Protein AF-A0A4Y2KF18-F1 (afdb_monomer_lite)

Structure (mmCIF, N/CA/C/O backbone):
data_AF-A0A4Y2KF18-F1
#
_entry.id   AF-A0A4Y2KF18-F1
#
loop_
_atom_site.group_PDB
_atom_site.id
_atom_site.type_symbol
_atom_site.label_atom_id
_atom_site.label_alt_id
_atom_site.label_comp_id
_atom_site.label_asym_id
_atom_site.label_entity_id
_atom_site.label_seq_id
_atom_site.pdbx_PDB_ins_code
_atom_site.Cartn_x
_atom_site.Cartn_y
_atom_site.Cartn_z
_atom_site.occupancy
_atom_site.B_iso_or_equiv
_atom_site.auth_seq_id
_atom_site.auth_comp_id
_atom_site.auth_asym_id
_atom_site.auth_atom_id
_atom_site.pdbx_PDB_model_num
ATOM 1 N N . MET A 1 1 ? -2.881 13.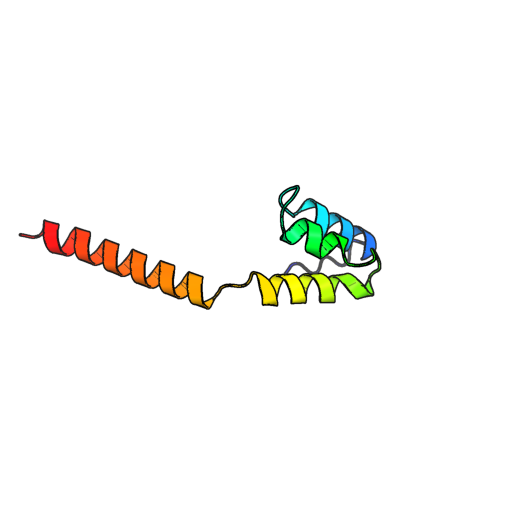230 -5.573 1.00 49.84 1 MET A N 1
ATOM 2 C CA . MET A 1 1 ? -1.573 12.753 -6.067 1.00 49.84 1 MET A CA 1
ATOM 3 C C . MET A 1 1 ? -0.904 13.935 -6.748 1.00 49.84 1 MET A C 1
ATOM 5 O O . MET A 1 1 ? -1.543 14.539 -7.598 1.00 49.84 1 MET A O 1
ATOM 9 N N . HIS A 1 2 ? 0.276 14.355 -6.289 1.00 58.09 2 HIS A N 1
ATOM 10 C CA . HIS A 1 2 ? 0.952 15.550 -6.806 1.00 58.09 2 HIS A CA 1
ATOM 11 C C . HIS A 1 2 ? 1.576 15.243 -8.171 1.00 58.09 2 HIS A C 1
ATOM 13 O O . HIS A 1 2 ? 2.502 14.441 -8.260 1.00 58.09 2 HIS A O 1
ATOM 19 N N . ASP A 1 3 ? 1.034 15.846 -9.226 1.00 54.34 3 ASP A N 1
ATOM 20 C CA . ASP A 1 3 ? 1.551 15.725 -10.588 1.00 54.34 3 ASP A CA 1
ATOM 21 C C . ASP A 1 3 ? 2.636 16.793 -10.801 1.00 54.34 3 ASP A C 1
ATOM 23 O O . ASP A 1 3 ? 2.413 17.848 -11.392 1.00 54.34 3 ASP A O 1
ATOM 27 N N . ASP A 1 4 ? 3.812 16.570 -10.211 1.00 60.25 4 ASP A N 1
ATOM 28 C CA . ASP A 1 4 ? 4.964 17.447 -10.418 1.00 60.25 4 ASP A CA 1
ATOM 29 C C . ASP A 1 4 ? 5.571 17.156 -11.799 1.00 60.25 4 ASP A C 1
ATOM 31 O O . ASP A 1 4 ? 6.333 16.204 -11.990 1.00 60.25 4 ASP A O 1
ATOM 35 N N . GLN A 1 5 ? 5.257 18.009 -12.780 1.00 61.75 5 GLN A N 1
ATOM 36 C CA . GLN A 1 5 ? 5.798 17.959 -14.151 1.00 61.75 5 GLN A CA 1
ATOM 37 C C . GLN A 1 5 ? 7.322 18.192 -14.231 1.00 61.75 5 GLN A C 1
ATOM 39 O O . GLN A 1 5 ? 7.889 18.226 -15.320 1.00 61.75 5 GLN A O 1
ATOM 44 N N . ARG A 1 6 ? 7.995 18.388 -13.092 1.00 67.69 6 ARG A N 1
ATOM 45 C CA . ARG A 1 6 ? 9.428 18.710 -12.997 1.00 67.69 6 ARG A CA 1
ATOM 46 C C . ARG A 1 6 ? 10.323 17.476 -12.867 1.00 67.69 6 ARG A C 1
ATOM 48 O O . ARG A 1 6 ? 11.535 17.614 -12.984 1.00 67.69 6 ARG A O 1
ATOM 55 N N . ILE A 1 7 ? 9.740 16.308 -12.599 1.00 68.69 7 ILE A N 1
ATOM 56 C CA . ILE A 1 7 ? 10.455 15.053 -12.338 1.00 68.69 7 ILE A CA 1
ATOM 57 C C . ILE A 1 7 ? 10.243 14.123 -13.539 1.00 68.69 7 ILE A C 1
ATOM 59 O O . ILE A 1 7 ? 9.096 13.917 -13.948 1.00 68.69 7 ILE A O 1
ATOM 63 N N . ALA A 1 8 ? 11.327 13.586 -14.112 1.00 71.12 8 ALA A N 1
ATOM 64 C CA . ALA A 1 8 ? 11.235 12.617 -15.204 1.00 71.12 8 ALA A CA 1
ATOM 65 C C . ALA A 1 8 ? 10.504 11.354 -14.727 1.00 71.12 8 ALA A C 1
ATOM 67 O O . ALA A 1 8 ? 10.517 11.013 -13.545 1.00 71.12 8 ALA A O 1
ATOM 68 N N . ASP A 1 9 ? 9.825 10.643 -15.619 1.00 68.12 9 ASP A N 1
ATOM 69 C CA . ASP A 1 9 ? 9.012 9.506 -15.185 1.00 68.12 9 ASP A CA 1
ATOM 70 C C . ASP A 1 9 ? 9.857 8.318 -14.686 1.00 68.12 9 ASP A C 1
ATOM 72 O O . ASP A 1 9 ? 9.417 7.604 -13.780 1.00 68.12 9 ASP A O 1
ATOM 76 N N . GLU A 1 10 ? 11.095 8.158 -15.169 1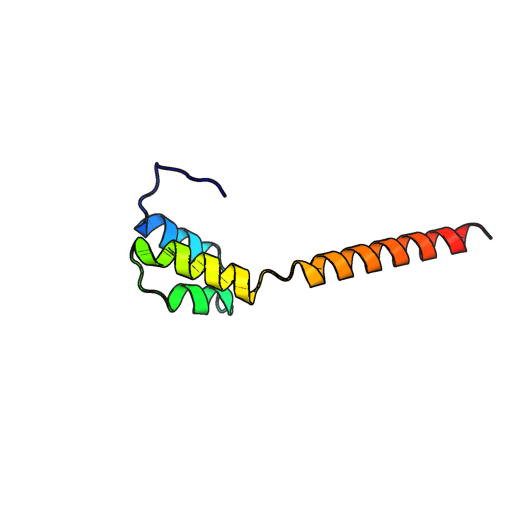.00 69.38 10 GLU A N 1
ATOM 77 C CA . GLU A 1 10 ? 12.096 7.270 -14.563 1.00 69.38 10 GLU A CA 1
ATOM 78 C C . GLU A 1 10 ? 12.386 7.638 -13.097 1.00 69.38 10 GLU A C 1
ATOM 80 O O . GLU A 1 10 ? 12.406 6.762 -12.227 1.00 69.38 10 GLU A O 1
ATOM 85 N N . ASP A 1 11 ? 12.529 8.931 -12.797 1.00 80.81 11 ASP A N 1
ATOM 86 C CA . ASP A 1 11 ? 12.755 9.419 -11.433 1.00 80.81 11 ASP A CA 1
ATOM 87 C C . ASP A 1 11 ? 11.521 9.179 -10.546 1.00 80.81 11 ASP A C 1
ATOM 89 O O . ASP A 1 11 ? 11.653 8.896 -9.354 1.00 80.81 11 ASP A O 1
ATOM 93 N N . LYS A 1 12 ? 10.307 9.203 -11.116 1.00 82.19 12 LYS A N 1
ATOM 94 C CA . LYS A 1 12 ? 9.071 8.866 -10.386 1.00 82.19 12 LYS A CA 1
ATOM 95 C C . LYS A 1 12 ? 8.989 7.382 -10.026 1.00 82.19 12 LYS A C 1
ATOM 97 O O . LYS A 1 12 ? 8.480 7.058 -8.954 1.00 82.19 12 LYS A O 1
ATOM 102 N N . MET A 1 13 ? 9.481 6.480 -10.881 1.00 84.38 13 MET A N 1
ATOM 103 C CA . MET A 1 13 ? 9.568 5.048 -10.555 1.00 84.38 13 MET A CA 1
ATOM 104 C C . MET A 1 13 ? 10.563 4.789 -9.423 1.00 84.38 13 MET A C 1
ATOM 106 O O . MET A 1 13 ? 10.258 4.039 -8.495 1.00 84.38 13 MET A O 1
ATOM 110 N N . GLN A 1 14 ? 11.722 5.450 -9.461 1.00 85.88 14 GLN A N 1
ATOM 111 C CA . GLN A 1 14 ? 12.701 5.374 -8.374 1.00 85.88 14 GLN A CA 1
ATOM 112 C C . GLN A 1 14 ? 12.146 5.956 -7.073 1.00 85.88 14 GLN A C 1
ATOM 114 O O . GLN A 1 14 ? 12.290 5.348 -6.015 1.00 85.88 14 GLN A O 1
ATOM 119 N N . TYR A 1 15 ? 11.439 7.082 -7.148 1.00 87.31 15 TYR A N 1
ATOM 120 C CA . TYR A 1 15 ? 10.777 7.671 -5.989 1.00 87.31 15 TYR A CA 1
ATOM 121 C C . TYR A 1 15 ? 9.707 6.746 -5.393 1.00 87.31 15 TYR A C 1
ATOM 123 O O . TYR A 1 15 ? 9.631 6.581 -4.173 1.00 87.31 15 TYR A O 1
ATOM 131 N N . LEU A 1 16 ? 8.896 6.103 -6.239 1.00 87.75 16 LEU A N 1
ATOM 132 C CA . LEU A 1 16 ? 7.892 5.137 -5.794 1.00 87.75 16 LEU A CA 1
ATOM 133 C C . LEU A 1 16 ? 8.544 3.966 -5.051 1.00 87.75 16 LEU A C 1
ATOM 135 O O . LEU A 1 16 ? 8.048 3.574 -3.999 1.00 87.75 16 LEU A O 1
ATOM 139 N N . LEU A 1 17 ? 9.666 3.450 -5.560 1.00 89.50 17 LEU A N 1
ATOM 140 C CA . LEU A 1 17 ? 10.439 2.399 -4.900 1.00 89.50 17 LEU A CA 1
ATOM 141 C C . LEU A 1 17 ? 11.011 2.867 -3.550 1.00 89.50 17 LEU A C 1
ATOM 143 O O . LEU A 1 17 ? 10.845 2.174 -2.553 1.00 89.50 17 LEU A O 1
ATOM 147 N N . GLN A 1 18 ? 11.616 4.058 -3.495 1.00 89.56 18 GLN A N 1
ATOM 148 C CA . GLN A 1 18 ? 12.158 4.651 -2.261 1.00 89.56 18 GLN A CA 1
ATOM 149 C C . GLN A 1 18 ? 11.089 4.929 -1.198 1.00 89.56 18 GLN A C 1
ATOM 151 O O . GLN A 1 18 ? 11.391 4.963 -0.008 1.00 89.56 18 GLN A O 1
ATOM 156 N N . SER A 1 19 ? 9.843 5.135 -1.621 1.00 90.75 19 SER A N 1
ATOM 157 C CA . SER A 1 19 ? 8.711 5.358 -0.719 1.00 90.75 19 SER A CA 1
ATOM 158 C C . SER A 1 19 ? 8.197 4.064 -0.075 1.00 90.75 19 SER A C 1
ATOM 160 O O . SER A 1 19 ? 7.380 4.121 0.845 1.00 90.75 19 SER A O 1
ATOM 162 N N . MET A 1 20 ? 8.630 2.894 -0.556 1.00 93.56 20 MET A N 1
ATOM 163 C CA . MET A 1 20 ? 8.223 1.606 -0.001 1.00 93.56 20 MET A CA 1
ATOM 164 C C . MET A 1 20 ? 9.040 1.250 1.239 1.00 93.56 20 MET A C 1
ATOM 166 O O . MET A 1 20 ? 10.223 1.559 1.355 1.00 93.56 20 MET A O 1
ATOM 170 N N . GLN A 1 21 ? 8.410 0.515 2.155 1.00 94.56 21 GL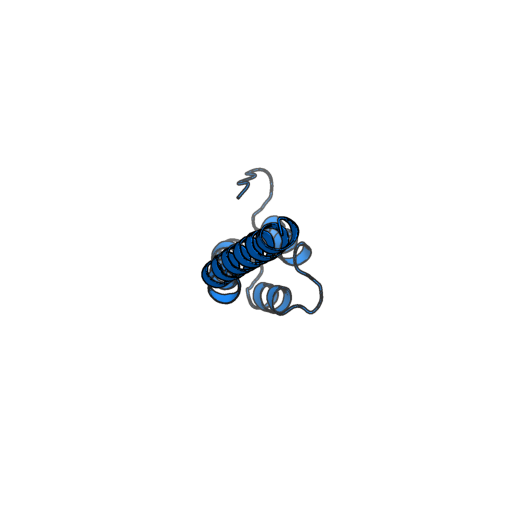N A N 1
ATOM 171 C CA . GLN A 1 21 ? 9.131 -0.108 3.260 1.00 94.56 21 GLN A CA 1
ATOM 172 C C . GLN A 1 21 ? 10.066 -1.206 2.703 1.00 94.56 21 GLN A C 1
ATOM 174 O O . GLN A 1 21 ? 9.584 -2.045 1.929 1.00 94.56 21 GLN A O 1
ATOM 179 N N . PRO A 1 22 ? 11.350 -1.264 3.101 1.00 94.94 22 PRO A N 1
ATOM 180 C CA . PRO A 1 22 ? 12.279 -2.287 2.624 1.00 94.94 22 PRO A CA 1
ATOM 181 C C . PRO A 1 22 ? 11.812 -3.716 2.930 1.00 94.94 22 PRO A C 1
ATOM 183 O O . PRO A 1 22 ? 11.257 -3.986 3.998 1.00 94.94 22 PRO A O 1
ATOM 186 N N . SER A 1 23 ? 12.051 -4.640 1.996 1.00 93.69 23 SER A N 1
ATOM 187 C CA . SER A 1 23 ? 11.621 -6.051 2.026 1.00 93.69 23 SER A CA 1
ATOM 188 C C . SER A 1 23 ? 10.107 -6.259 2.147 1.00 93.69 23 SER A C 1
ATOM 190 O O . SER A 1 23 ? 9.632 -7.333 2.529 1.00 93.69 23 SER A O 1
ATOM 192 N N . SER A 1 24 ? 9.315 -5.228 1.853 1.00 95.44 24 SER A N 1
ATOM 193 C CA . SER A 1 24 ? 7.861 -5.326 1.909 1.00 95.44 24 SER A CA 1
ATOM 194 C C . SER A 1 24 ? 7.285 -5.941 0.639 1.00 95.44 24 SER A C 1
ATOM 196 O O . SER A 1 24 ? 7.858 -5.890 -0.449 1.00 95.44 24 SER A O 1
ATOM 198 N N . LYS A 1 25 ? 6.061 -6.466 0.750 1.00 94.25 25 LYS A N 1
ATOM 199 C CA . LYS A 1 25 ? 5.294 -6.916 -0.421 1.00 94.25 25 LYS A CA 1
ATOM 200 C C . LYS A 1 25 ? 5.048 -5.782 -1.426 1.00 94.25 25 LYS A C 1
ATOM 202 O O . LYS A 1 25 ? 4.930 -6.063 -2.613 1.00 94.25 25 LYS A O 1
ATOM 207 N N . GLY A 1 26 ? 4.968 -4.534 -0.954 1.00 93.25 26 GLY A N 1
ATOM 208 C CA . GLY A 1 26 ? 4.837 -3.349 -1.803 1.00 93.25 26 GLY A CA 1
ATOM 209 C C . GLY A 1 26 ? 6.107 -3.083 -2.611 1.00 93.25 26 GLY A C 1
ATOM 210 O O . GLY A 1 26 ? 6.027 -2.929 -3.824 1.00 93.25 26 GLY A O 1
ATOM 211 N N . GLU A 1 27 ? 7.277 -3.141 -1.969 1.00 94.44 27 GLU A N 1
ATOM 212 C CA . GLU A 1 27 ? 8.581 -3.012 -2.638 1.00 94.44 27 GLU A CA 1
ATOM 213 C C . GLU A 1 27 ? 8.772 -4.095 -3.708 1.00 94.44 27 GLU A C 1
ATOM 215 O O . GLU A 1 27 ? 9.039 -3.781 -4.867 1.00 94.44 27 GLU A O 1
ATOM 220 N N . HIS A 1 28 ? 8.549 -5.366 -3.359 1.00 94.62 28 HIS A N 1
ATOM 221 C CA . HIS A 1 28 ? 8.650 -6.473 -4.315 1.00 94.62 28 HIS A CA 1
ATOM 222 C C . HIS A 1 28 ? 7.680 -6.334 -5.495 1.00 94.62 28 HIS A C 1
ATOM 224 O O . HIS A 1 28 ? 8.017 -6.711 -6.616 1.00 94.62 28 HIS A O 1
ATOM 230 N N . LEU A 1 29 ? 6.482 -5.788 -5.260 1.00 93.81 29 LEU A N 1
ATOM 231 C CA . LEU A 1 29 ? 5.521 -5.514 -6.321 1.00 93.81 29 LEU A CA 1
ATOM 232 C C . LEU A 1 29 ? 6.048 -4.427 -7.258 1.00 93.81 29 LEU A C 1
ATOM 234 O O . LEU A 1 29 ? 6.032 -4.640 -8.466 1.00 93.81 29 LEU A O 1
ATOM 238 N N . VAL A 1 30 ? 6.556 -3.310 -6.737 1.00 90.94 30 VAL A N 1
ATOM 239 C CA . VAL A 1 30 ? 7.123 -2.231 -7.565 1.00 90.94 30 VAL A CA 1
ATOM 240 C C . VAL A 1 30 ? 8.330 -2.730 -8.369 1.00 90.94 30 VAL A C 1
ATOM 242 O O . VAL A 1 30 ? 8.396 -2.482 -9.569 1.00 90.94 30 VAL A O 1
ATOM 245 N N . LEU A 1 31 ? 9.222 -3.515 -7.754 1.00 91.38 31 LEU A N 1
ATOM 246 C CA . LEU A 1 31 ? 10.388 -4.123 -8.415 1.00 91.38 31 LEU A CA 1
ATOM 247 C C . LEU A 1 31 ? 10.031 -5.146 -9.505 1.00 91.38 31 LEU A C 1
ATOM 249 O O . LEU A 1 31 ? 10.865 -5.444 -10.355 1.00 91.38 31 LEU A O 1
ATOM 253 N N . SER A 1 32 ? 8.811 -5.693 -9.498 1.00 91.38 32 SER A N 1
ATOM 254 C CA . SER A 1 32 ? 8.362 -6.626 -10.542 1.00 91.38 32 SER A CA 1
ATOM 255 C C . SER A 1 32 ? 8.060 -5.943 -11.882 1.00 91.38 32 SER A C 1
ATOM 257 O O . SER A 1 32 ? 7.930 -6.622 -12.902 1.00 91.38 32 SER A O 1
ATOM 259 N N . PHE A 1 33 ? 7.973 -4.610 -11.895 1.00 88.12 33 PHE A N 1
ATOM 260 C CA . PHE A 1 33 ? 7.768 -3.822 -13.101 1.00 88.12 33 PHE A CA 1
ATOM 261 C C . PHE A 1 33 ? 9.102 -3.282 -13.636 1.00 88.12 33 PHE A C 1
ATOM 263 O O . PHE A 1 33 ? 9.895 -2.734 -12.869 1.00 88.12 33 PHE A O 1
ATOM 270 N N . PRO A 1 34 ? 9.352 -3.357 -14.958 1.00 81.75 34 PRO A N 1
ATOM 271 C CA . PRO A 1 34 ? 10.477 -2.659 -15.572 1.00 81.75 34 PRO A CA 1
ATOM 272 C C . PRO A 1 34 ? 10.421 -1.155 -15.274 1.00 81.75 34 PRO A C 1
ATOM 274 O O . PRO A 1 34 ? 9.341 -0.560 -15.347 1.00 81.75 34 PRO A O 1
ATOM 277 N N . ALA A 1 35 ? 11.575 -0.541 -14.993 1.00 73.44 35 ALA A N 1
ATOM 278 C CA . ALA A 1 35 ? 11.722 0.884 -14.679 1.00 73.44 35 ALA A CA 1
ATOM 279 C C . ALA A 1 35 ? 11.569 1.780 -15.926 1.00 73.44 35 ALA A C 1
ATOM 281 O O . ALA A 1 35 ? 12.489 2.483 -16.324 1.00 73.44 35 ALA A O 1
ATOM 282 N N . THR A 1 36 ? 10.402 1.714 -16.562 1.00 72.25 36 THR A N 1
ATOM 283 C CA . THR A 1 36 ? 10.015 2.527 -17.719 1.00 72.25 36 THR A CA 1
ATOM 284 C C . THR A 1 36 ? 8.776 3.347 -17.379 1.00 72.25 36 THR A C 1
ATOM 286 O O . THR A 1 36 ? 7.885 2.843 -16.690 1.00 72.25 36 THR A O 1
ATOM 289 N N . THR A 1 37 ? 8.666 4.553 -17.933 1.00 65.19 37 THR A N 1
ATOM 290 C CA . THR A 1 37 ? 7.546 5.499 -17.764 1.00 65.19 37 THR A CA 1
ATOM 291 C C . THR A 1 37 ? 6.148 4.868 -17.781 1.00 65.19 37 THR A C 1
ATOM 293 O O . THR A 1 37 ? 5.328 5.149 -16.906 1.00 65.19 37 THR A O 1
ATOM 296 N N . ASP A 1 38 ? 5.881 3.964 -18.729 1.00 75.06 38 ASP A N 1
ATOM 297 C CA . ASP A 1 38 ? 4.563 3.333 -18.924 1.00 75.06 38 ASP A CA 1
ATOM 298 C C . ASP A 1 38 ? 4.126 2.432 -17.750 1.00 75.06 38 ASP A C 1
ATOM 300 O O . ASP A 1 38 ? 2.939 2.202 -17.516 1.00 75.06 38 ASP A O 1
ATOM 304 N N . ASN A 1 39 ? 5.076 1.932 -16.958 1.00 80.25 39 ASN A N 1
ATOM 305 C CA . ASN A 1 39 ? 4.791 0.944 -15.919 1.00 80.25 39 ASN A CA 1
ATOM 306 C C . ASN A 1 39 ? 4.471 1.556 -14.552 1.00 80.25 39 ASN A C 1
ATOM 308 O O . ASN A 1 39 ? 3.969 0.846 -13.680 1.00 80.25 39 ASN A O 1
ATOM 312 N N . LYS A 1 40 ? 4.681 2.866 -14.369 1.00 82.50 40 LYS A N 1
ATOM 313 C CA . LYS A 1 40 ? 4.368 3.564 -13.114 1.00 82.50 40 LYS A CA 1
ATOM 314 C C . LYS A 1 40 ? 2.895 3.467 -12.754 1.00 82.50 40 LYS A C 1
ATOM 316 O O . LYS A 1 40 ? 2.553 3.083 -11.638 1.00 82.50 40 LYS A O 1
ATOM 321 N N . ASN A 1 41 ? 2.022 3.782 -13.706 1.00 86.62 41 ASN A N 1
ATOM 322 C CA . ASN A 1 41 ? 0.583 3.766 -13.464 1.00 86.62 41 ASN A CA 1
ATOM 323 C C . ASN A 1 41 ? 0.100 2.341 -13.167 1.00 86.62 41 ASN A C 1
ATOM 325 O O . ASN A 1 41 ? -0.657 2.146 -12.224 1.00 86.62 41 ASN A O 1
ATOM 329 N N . LYS A 1 42 ? 0.643 1.331 -13.859 1.00 89.31 42 LYS A N 1
ATOM 330 C CA . LYS A 1 42 ? 0.337 -0.086 -13.602 1.00 89.31 42 LYS A CA 1
ATOM 331 C C . LYS A 1 42 ? 0.783 -0.538 -12.209 1.00 89.31 42 LYS A C 1
ATOM 333 O O . LYS A 1 42 ? 0.044 -1.249 -11.533 1.00 89.31 42 LYS A O 1
ATOM 338 N N . ALA A 1 43 ? 1.972 -0.125 -11.766 1.00 90.75 43 ALA A N 1
ATOM 339 C CA . ALA A 1 43 ? 2.459 -0.428 -10.423 1.00 90.75 43 ALA A CA 1
ATOM 340 C C . ALA A 1 43 ? 1.566 0.215 -9.351 1.00 90.75 43 ALA A C 1
ATOM 342 O O . ALA A 1 43 ? 1.179 -0.458 -8.398 1.00 90.75 43 ALA A O 1
ATOM 343 N N . ILE A 1 44 ? 1.179 1.483 -9.535 1.00 90.44 44 ILE A N 1
ATOM 344 C CA . ILE A 1 44 ? 0.267 2.200 -8.631 1.00 90.44 44 ILE A CA 1
ATOM 345 C C . ILE A 1 44 ? -1.111 1.532 -8.598 1.00 90.44 44 ILE A C 1
ATOM 347 O O . ILE A 1 44 ? -1.605 1.233 -7.517 1.00 90.44 44 ILE A O 1
ATOM 351 N N . GLU A 1 45 ? -1.709 1.229 -9.749 1.00 92.31 45 GLU A N 1
ATOM 352 C CA . GLU A 1 45 ? -3.002 0.539 -9.822 1.00 92.31 45 GLU A CA 1
ATOM 353 C C . GLU A 1 45 ? -2.963 -0.819 -9.115 1.00 92.31 45 GLU A C 1
ATOM 355 O O . GLU A 1 45 ? -3.875 -1.154 -8.367 1.00 92.31 45 GLU A O 1
ATOM 360 N N . GLN A 1 46 ? -1.890 -1.598 -9.280 1.00 92.94 46 GLN A N 1
ATOM 361 C CA . GLN A 1 46 ? -1.740 -2.878 -8.583 1.00 92.94 46 GLN A CA 1
ATOM 362 C C . GLN A 1 46 ? -1.528 -2.713 -7.074 1.00 92.94 46 GLN A C 1
ATOM 364 O O . GLN A 1 46 ? -1.997 -3.553 -6.303 1.00 92.94 46 GLN A O 1
ATOM 369 N N . LEU A 1 47 ? -0.836 -1.656 -6.638 1.00 93.38 47 LEU A N 1
ATOM 370 C CA . LEU A 1 47 ? -0.706 -1.327 -5.218 1.00 93.38 47 LEU A CA 1
ATOM 371 C C . LEU A 1 47 ? -2.068 -0.981 -4.616 1.00 93.38 47 LEU A C 1
ATOM 373 O O . LEU A 1 47 ? -2.411 -1.506 -3.562 1.00 93.38 47 LEU A O 1
ATOM 377 N N . ILE A 1 48 ? -2.847 -0.160 -5.315 1.00 91.81 48 ILE A N 1
ATOM 378 C CA . ILE A 1 48 ? -4.211 0.212 -4.945 1.00 91.81 48 ILE A CA 1
ATOM 379 C C . ILE A 1 48 ? -5.073 -1.055 -4.869 1.00 91.81 48 ILE A C 1
ATOM 381 O O . ILE A 1 48 ? -5.497 -1.443 -3.793 1.00 91.81 48 ILE A O 1
ATOM 385 N N . VAL A 1 49 ? -5.199 -1.825 -5.949 1.00 92.12 49 VAL A N 1
ATOM 386 C CA . VAL A 1 49 ? -6.032 -3.044 -5.977 1.00 92.12 49 VAL A CA 1
ATOM 387 C C . VAL A 1 49 ? -5.676 -4.056 -4.876 1.00 92.12 49 VAL A C 1
ATOM 389 O O . VAL A 1 49 ? -6.556 -4.747 -4.364 1.00 92.12 49 VAL A O 1
ATOM 392 N N . ARG A 1 50 ? -4.394 -4.193 -4.512 1.00 91.25 50 ARG A N 1
ATOM 393 C CA . ARG A 1 50 ? -3.955 -5.196 -3.525 1.00 91.25 50 ARG A CA 1
ATOM 394 C C . ARG A 1 50 ? -3.939 -4.701 -2.084 1.00 91.25 50 ARG A C 1
ATOM 396 O O . ARG A 1 50 ? -4.085 -5.521 -1.174 1.00 91.25 50 ARG A O 1
ATOM 403 N N . PHE A 1 51 ? -3.695 -3.413 -1.868 1.00 89.25 51 PHE A N 1
ATOM 404 C CA . PHE A 1 51 ? -3.427 -2.858 -0.540 1.00 89.25 51 PHE A CA 1
ATOM 405 C C . PHE A 1 51 ? -4.353 -1.708 -0.152 1.00 89.25 51 PHE A C 1
ATOM 407 O O . PHE A 1 51 ? -4.418 -1.383 1.034 1.00 89.25 51 PHE A O 1
ATOM 414 N N . GLU A 1 52 ? -5.106 -1.134 -1.089 1.00 85.25 52 GLU A N 1
ATOM 415 C CA . GLU A 1 52 ? -6.240 -0.274 -0.773 1.00 85.25 52 GLU A CA 1
ATOM 416 C C . GLU A 1 52 ? -7.316 -1.154 -0.133 1.00 85.25 52 GLU A C 1
ATOM 418 O O . GLU A 1 52 ? -7.995 -1.962 -0.761 1.00 85.25 52 GLU A O 1
ATOM 423 N N . ARG A 1 53 ? -7.379 -1.080 1.194 1.00 88.94 53 ARG A N 1
ATOM 424 C CA . ARG A 1 53 ? -8.334 -1.804 2.034 1.00 88.94 53 ARG A CA 1
ATOM 425 C C . ARG A 1 53 ? -9.310 -0.796 2.616 1.00 88.94 53 ARG A C 1
ATOM 427 O O . ARG A 1 53 ? -9.412 -0.650 3.833 1.00 88.94 53 ARG A O 1
ATOM 434 N N . GLU A 1 54 ? -9.949 -0.031 1.735 1.00 87.06 54 GLU A N 1
ATOM 435 C CA . GLU A 1 54 ? -10.862 1.050 2.117 1.00 87.06 54 GLU A CA 1
ATOM 436 C C . GLU A 1 54 ? -12.025 0.519 2.971 1.00 87.06 54 GLU A C 1
ATOM 438 O O . GLU A 1 54 ? -12.359 1.087 4.010 1.00 87.06 54 GLU A O 1
ATOM 443 N N . ASP A 1 55 ? -12.552 -0.652 2.613 1.00 86.12 55 ASP A N 1
ATOM 444 C CA . ASP A 1 55 ? -13.560 -1.388 3.377 1.00 86.12 55 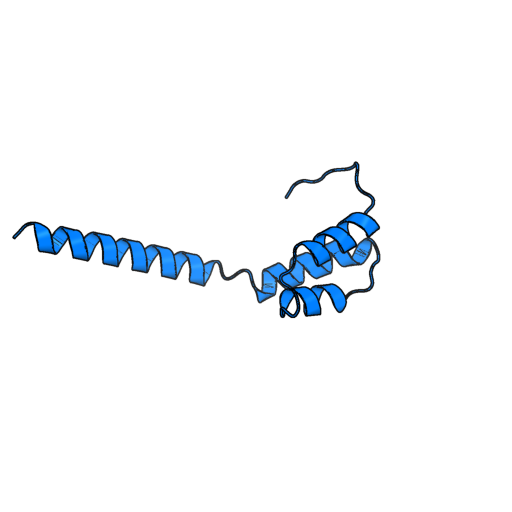ASP A CA 1
ATOM 445 C C . ASP A 1 55 ? -13.104 -1.696 4.815 1.00 86.12 55 ASP A C 1
ATOM 447 O O . ASP A 1 55 ? -13.864 -1.536 5.775 1.00 86.12 55 ASP A O 1
ATOM 451 N N . LEU A 1 56 ? -11.844 -2.103 4.979 1.00 90.62 56 LEU A N 1
ATOM 452 C CA . LEU A 1 56 ? -11.250 -2.393 6.278 1.00 90.62 56 LEU A CA 1
ATOM 453 C C . LEU A 1 56 ? -11.040 -1.115 7.096 1.00 90.62 56 LEU A C 1
ATOM 455 O O . LEU A 1 56 ? -11.272 -1.128 8.304 1.00 90.62 56 LEU A O 1
ATOM 459 N N . LEU A 1 57 ? -10.631 -0.016 6.458 1.00 89.88 57 LEU A N 1
ATOM 460 C CA . LEU A 1 57 ? -10.484 1.285 7.115 1.00 89.88 57 LEU A CA 1
ATOM 461 C C . LEU A 1 57 ? -11.822 1.770 7.678 1.00 89.88 57 LEU A C 1
ATOM 463 O O . LEU A 1 57 ? -11.877 2.163 8.844 1.00 89.88 57 LEU A O 1
ATOM 467 N N . VAL A 1 58 ? -12.906 1.664 6.899 1.00 93.00 58 VAL A N 1
ATOM 468 C CA . VAL A 1 58 ? -14.265 1.983 7.366 1.00 93.00 58 VAL A CA 1
ATOM 469 C C . VAL A 1 58 ? -14.644 1.111 8.562 1.00 93.00 58 VAL A C 1
ATOM 471 O O . VAL A 1 58 ? -15.106 1.629 9.579 1.00 93.00 58 VAL A O 1
ATOM 474 N N . GLN A 1 59 ? -14.404 -0.202 8.492 1.00 94.94 59 GLN A N 1
ATOM 475 C CA . GLN A 1 59 ? -14.704 -1.114 9.602 1.00 94.94 59 GLN A CA 1
ATOM 476 C C . GLN A 1 59 ? -13.928 -0.770 10.880 1.00 94.94 59 GLN A C 1
ATOM 478 O O . GLN A 1 59 ? -14.506 -0.789 11.969 1.00 94.94 59 GLN A O 1
ATOM 483 N N . ILE A 1 60 ? -12.638 -0.441 10.763 1.00 95.56 60 ILE A N 1
ATOM 484 C CA . ILE A 1 60 ? -11.805 -0.021 11.898 1.00 95.56 60 ILE A CA 1
ATOM 485 C C . ILE A 1 60 ? -12.366 1.265 12.504 1.00 95.56 60 ILE A C 1
ATOM 487 O O . ILE A 1 60 ? -12.588 1.309 13.711 1.00 95.56 60 ILE A O 1
ATOM 491 N N . TYR A 1 61 ? -12.684 2.263 11.677 1.00 95.69 61 TYR A N 1
ATOM 492 C CA . TYR A 1 61 ? -13.243 3.531 12.145 1.00 95.69 61 TYR A CA 1
ATOM 493 C C . TYR A 1 61 ? -14.573 3.350 12.879 1.00 95.69 61 TYR A C 1
ATOM 495 O O . TYR A 1 61 ? -14.764 3.892 13.968 1.00 95.69 61 TYR A O 1
ATOM 503 N N . VAL A 1 62 ? -15.484 2.553 12.314 1.00 96.44 62 VAL A N 1
ATOM 504 C CA . VAL A 1 62 ? -16.774 2.243 12.945 1.00 96.44 62 VAL A CA 1
ATOM 505 C C . VAL A 1 62 ? -16.561 1.542 14.285 1.00 96.44 62 VAL A C 1
ATOM 507 O O . VAL A 1 62 ? -17.175 1.919 15.285 1.00 96.44 62 VAL A O 1
ATOM 510 N N . ARG A 1 63 ? -15.670 0.546 14.342 1.00 96.88 63 ARG A N 1
ATOM 511 C CA . ARG A 1 63 ? -15.349 -0.170 15.583 1.00 96.88 63 ARG A CA 1
ATOM 512 C C . ARG A 1 63 ? -14.771 0.766 16.641 1.00 96.88 63 ARG A C 1
ATOM 514 O O . ARG A 1 63 ? -15.185 0.699 17.798 1.00 96.88 63 ARG A O 1
ATOM 521 N N . ASP A 1 64 ? -13.831 1.620 16.262 1.00 96.25 64 ASP A N 1
ATOM 522 C CA . ASP A 1 64 ? -13.152 2.523 17.186 1.00 96.25 64 ASP A CA 1
ATOM 523 C C . ASP A 1 64 ? -14.124 3.578 17.729 1.00 96.25 64 ASP A C 1
ATOM 525 O O . ASP A 1 64 ? -14.133 3.842 18.933 1.00 96.25 64 ASP A O 1
ATOM 529 N N . LEU A 1 65 ? -15.033 4.081 16.887 1.00 96.38 65 LEU A N 1
ATOM 530 C CA . LEU A 1 65 ? -16.110 4.973 17.311 1.00 96.38 65 LEU A CA 1
ATOM 531 C C . LEU A 1 65 ? -17.071 4.285 18.292 1.00 96.38 65 LEU A C 1
ATOM 533 O O . LEU A 1 65 ? -17.378 4.838 19.346 1.00 96.38 65 LEU A O 1
ATOM 537 N N . LEU A 1 66 ? -17.503 3.055 17.998 1.00 96.00 66 LEU A N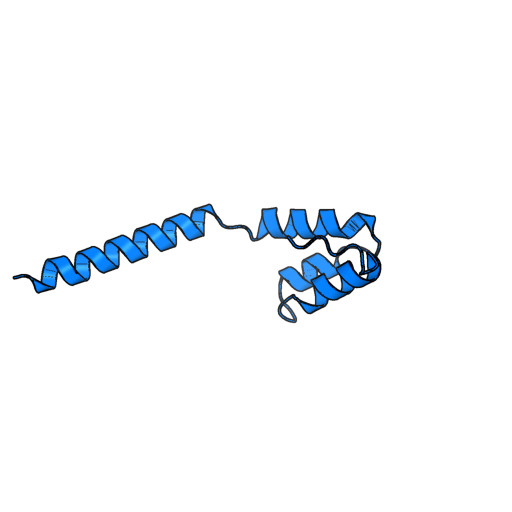 1
ATOM 538 C CA . LEU A 1 66 ? -18.368 2.287 18.900 1.00 96.00 66 LEU A CA 1
ATOM 539 C C . LEU A 1 66 ? -17.689 2.008 20.246 1.00 96.00 66 LEU A C 1
ATOM 541 O O . LEU A 1 66 ? -18.334 2.084 21.293 1.00 96.00 66 LEU A O 1
ATOM 545 N N . ASN A 1 67 ? -16.393 1.694 20.237 1.00 95.88 67 ASN A N 1
ATOM 546 C CA . ASN A 1 67 ? -15.612 1.495 21.456 1.00 95.88 67 ASN A CA 1
ATOM 547 C C . ASN A 1 67 ? -15.513 2.785 22.275 1.00 95.88 67 ASN A C 1
ATOM 549 O O . ASN A 1 67 ? -15.653 2.745 23.500 1.00 95.88 67 ASN A O 1
ATOM 553 N N . LEU A 1 68 ? -15.334 3.925 21.605 1.00 95.94 68 LEU A N 1
ATOM 554 C CA . LEU A 1 68 ? -15.324 5.238 22.237 1.00 95.94 68 LEU A CA 1
ATOM 555 C C . LEU A 1 68 ? -16.666 5.522 22.921 1.00 95.94 68 LEU A C 1
ATOM 557 O O . LEU A 1 68 ? -16.701 5.804 24.117 1.00 95.94 68 LEU A O 1
ATOM 561 N N . THR A 1 69 ? -17.780 5.368 22.200 1.00 92.50 69 THR A N 1
ATOM 562 C CA . THR A 1 69 ? -19.123 5.591 22.752 1.00 92.50 69 THR A CA 1
ATOM 563 C C . THR A 1 69 ? -19.406 4.676 23.939 1.00 92.50 69 THR A C 1
ATOM 565 O O . THR A 1 69 ? -19.898 5.151 24.959 1.00 92.50 69 THR A O 1
ATOM 568 N N . LYS A 1 70 ? -19.049 3.386 23.858 1.00 92.31 70 LYS A N 1
ATOM 569 C CA . LYS A 1 70 ? -19.213 2.443 24.977 1.00 92.31 70 LYS A CA 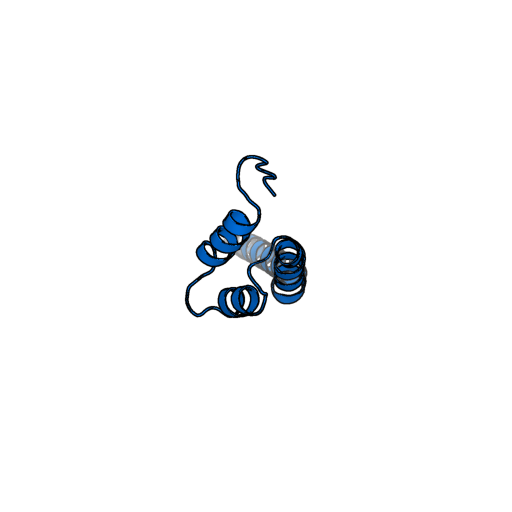1
ATOM 570 C C . LYS A 1 70 ? -18.451 2.896 26.219 1.00 92.31 70 LYS A C 1
ATOM 572 O O . LYS A 1 70 ? -19.038 2.916 27.295 1.00 92.31 70 LYS A O 1
ATOM 577 N N . LYS A 1 71 ? -17.185 3.303 26.063 1.00 92.00 71 LYS A N 1
ATOM 578 C CA . LYS A 1 71 ? -16.339 3.775 27.169 1.00 92.00 71 LYS A CA 1
ATOM 579 C C . LYS A 1 71 ? -16.999 4.926 27.931 1.00 92.00 71 LYS A C 1
ATOM 581 O O . LYS A 1 71 ? -17.054 4.886 29.155 1.00 92.00 71 LYS A O 1
ATOM 586 N N . TYR A 1 72 ? -17.530 5.919 27.220 1.00 85.94 72 TYR A N 1
ATOM 587 C CA . TYR A 1 72 ? -18.137 7.093 27.854 1.00 85.94 72 TYR A CA 1
ATOM 588 C C . TYR A 1 72 ? -19.591 6.880 28.293 1.00 85.94 72 TYR A C 1
ATOM 590 O O . TYR A 1 72 ? -20.019 7.503 29.260 1.00 85.94 72 TYR A O 1
ATOM 598 N N . ALA A 1 73 ? -20.335 5.965 27.666 1.00 79.56 73 ALA A N 1
ATOM 599 C CA . ALA A 1 73 ? -21.678 5.593 28.113 1.00 79.56 73 ALA A CA 1
ATOM 600 C C . ALA A 1 73 ? -21.663 4.875 29.476 1.00 79.56 73 ALA A C 1
ATOM 602 O O . ALA A 1 73 ? -22.606 5.006 30.252 1.00 79.56 73 ALA A O 1
ATOM 603 N N . THR A 1 74 ? -20.590 4.142 29.791 1.00 66.19 74 THR A N 1
ATOM 604 C CA . THR A 1 74 ? -20.431 3.459 31.086 1.00 66.19 74 THR A CA 1
ATOM 605 C C . THR A 1 74 ? -19.886 4.349 32.201 1.00 66.19 74 THR A C 1
ATOM 607 O O . THR A 1 74 ? -20.054 4.012 33.364 1.00 66.19 74 THR A O 1
ATOM 610 N N . THR A 1 75 ? -19.254 5.481 31.876 1.00 63.59 75 THR A N 1
ATOM 611 C CA . THR A 1 75 ? -18.694 6.426 32.865 1.00 63.59 75 THR A CA 1
ATOM 612 C C . THR A 1 75 ? -19.755 7.353 33.479 1.00 63.59 75 THR A C 1
ATOM 614 O O . THR A 1 75 ? -19.490 7.991 34.490 1.00 63.59 75 THR A O 1
ATOM 617 N N . GLY A 1 76 ? -20.959 7.425 32.902 1.00 61.44 76 GLY A N 1
ATOM 618 C CA . GLY A 1 76 ? -22.059 8.270 33.386 1.00 61.44 76 GLY A CA 1
ATOM 619 C C . GLY A 1 76 ? -23.039 7.611 34.371 1.00 61.44 76 GLY A C 1
ATOM 620 O O . GLY A 1 76 ? -24.125 8.157 34.553 1.00 61.44 76 GLY A O 1
ATOM 621 N N . ARG A 1 77 ? -22.715 6.446 34.952 1.00 52.25 77 ARG A N 1
ATOM 622 C CA . ARG A 1 77 ? -23.524 5.771 35.986 1.00 52.25 77 ARG A CA 1
ATOM 623 C C . ARG A 1 77 ? -22.795 5.697 37.315 1.00 52.25 77 ARG A C 1
ATOM 625 O O . ARG A 1 77 ? -21.580 5.412 37.286 1.00 52.25 77 ARG A O 1
#

Foldseek 3Di:
DDPDPPADLLRVLVVLLVPDDPPDPLNVLSVVDPSDNVCNVVSVVVCCVPPVPVVVVVVVVVVVVVVVCVVVVVVVD

Secondary structure (DSSP, 8-state):
----TTS-HHHHHHHHHHTSPTT-HHHHHHHTS-SSTTHHHHHHHHHHHHH--HHHHHHHHHHHHHHHHHHHHHHT-

pLDDT: mean 84.53, std 12.3, range [49.84, 96.88]

Sequence (77 aa):
MHDDQRIADEDKMQYLLQSMQPSSKGEHLVLSFPATTDNKNKAIEQLIVRFEREDLLVQIYVRDLLNLTKKYATTGR

Organism: Araneus ventricosus (NCBI:txid182803)

Radius of gyration: 19.26 Å; chains: 1; bounding box: 36×26×55 Å